Protein AF-X1HL26-F1 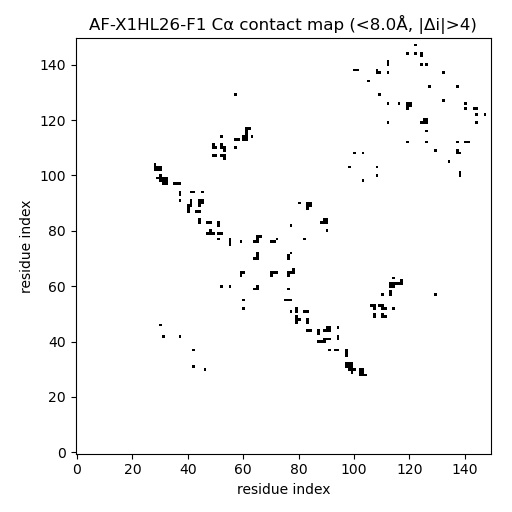(afdb_monomer)

Solvent-accessible surface area (backbone atoms only — not comparable to full-atom values): 9282 Å² total; per-residue (Å²): 133,87,88,89,87,82,89,82,91,79,85,82,75,78,77,74,76,82,76,78,72,84,71,79,73,73,74,74,68,74,43,52,37,92,85,47,88,64,52,74,50,32,48,51,18,46,53,37,28,30,62,50,36,49,76,40,57,60,65,4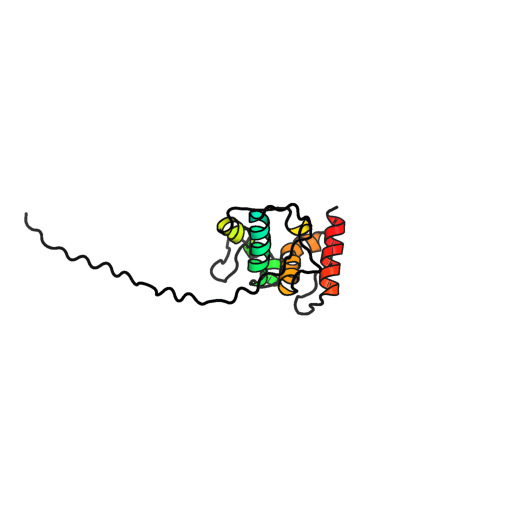5,38,42,70,45,47,42,71,43,96,81,48,58,57,91,72,71,44,64,42,31,64,60,57,21,28,72,73,50,75,32,74,67,89,58,47,84,81,30,47,24,71,88,68,34,53,68,61,44,51,50,20,47,52,27,59,44,38,50,65,38,40,77,72,72,46,84,80,74,60,79,93,67,71,48,70,68,61,53,51,51,52,50,53,63,45,54,74,72,76,115

pLDDT: mean 81.62, std 21.88, range [33.12, 97.94]

Secondary structure (DSSP, 8-state):
---------------------------PPP-B-TT----HHHHHHHHHHHHHHTTS-HHHHHTTGGG-TT--GGGT---HHHHHHHHHS---S-HHHHB-TTTS-HHHHHHHHHHHHHHHHHTT-----GGG--HHHHHHHHHHHHTT--

Organism: NCBI:txid412755

Radius of gyration: 21.87 Å; Cα contacts (8 Å, |Δi|>4): 139; chains: 1; bounding box: 35×82×41 Å

Mean predicted aligned error: 10.62 Å

Sequence (150 aa):
YPYITDNKNTTNHKNHKNTSTTNNTKKHKDIFVSGSSLSEDEKKYCSCVLSVASKQSPTDLRERKYLSKFGDYKKGKYNPYAVCSASTKSSSRQCGTNYDFEAMPDELLRAYVNLMSKSIREKGITVPSDKKYDRKRWLTIVYQYKSLEE

Foldseek 3Di:
DDDDDDDDDDPPPPPPPPPPPPPPPPPQDQFFDDVFPDDPLQSQLLVQLLVLLLPDDLVCLQVVLQPDPVRPVVVSSHNSNVVSCVVSVDHDPCSLVGGPLVRHDQSSLSSVCSNCVVVLVVVVHDDDPPVPDDSVVSVVSSVVSVVVVD

Nearest PDB structures (foldseek):
  2ije-assembly1_S  TM=2.230E-01  e=6.100E+00  Mus musculus
  7zgo-assembly1_B  TM=2.080E-01  e=6.100E+00  Homo sapiens

Structure (mmCIF, N/CA/C/O backbone):
data_AF-X1HL26-F1
#
_entry.id   AF-X1HL26-F1
#
loop_
_atom_site.group_PDB
_atom_site.id
_atom_site.type_symbol
_atom_site.label_atom_id
_atom_site.label_alt_id
_atom_site.label_comp_id
_atom_site.label_asym_id
_atom_site.label_entity_id
_atom_site.label_seq_id
_atom_site.pdbx_PDB_ins_code
_atom_site.Cartn_x
_atom_site.Cartn_y
_atom_site.Cartn_z
_atom_site.occupancy
_atom_site.B_iso_or_equiv
_atom_site.auth_seq_id
_atom_site.auth_comp_id
_atom_site.auth_asym_id
_atom_site.auth_atom_id
_atom_site.pdbx_PDB_model_num
ATOM 1 N N . TYR A 1 1 ? 11.611 65.187 24.479 1.00 36.91 1 TYR A N 1
ATOM 2 C CA . TYR A 1 1 ? 10.581 66.195 24.158 1.00 36.91 1 TYR A CA 1
ATOM 3 C C . TYR A 1 1 ? 10.867 66.766 22.782 1.00 36.91 1 TYR A C 1
ATOM 5 O O . TYR A 1 1 ? 12.032 67.072 22.553 1.00 36.91 1 TYR A O 1
ATOM 13 N N . PRO A 1 2 ? 9.852 67.009 21.936 1.00 56.38 2 PRO A N 1
ATOM 14 C CA . PRO A 1 2 ? 8.543 66.345 21.837 1.00 56.38 2 PRO A CA 1
ATOM 15 C C . PRO A 1 2 ? 8.617 65.300 20.678 1.00 56.38 2 PRO A C 1
ATOM 17 O O . PRO A 1 2 ? 9.716 64.805 20.452 1.00 56.38 2 PRO A O 1
ATOM 20 N N . TYR A 1 3 ? 7.595 64.840 19.940 1.00 38.62 3 TYR A N 1
ATOM 21 C CA . TYR A 1 3 ? 6.121 64.895 20.050 1.00 38.62 3 TYR A CA 1
ATOM 22 C C . TYR A 1 3 ? 5.534 63.524 19.599 1.00 38.62 3 TYR A C 1
ATOM 24 O O . TYR A 1 3 ? 6.274 62.549 19.488 1.00 38.62 3 TYR A O 1
ATOM 32 N N . ILE A 1 4 ? 4.221 63.430 19.353 1.00 44.62 4 ILE A N 1
ATOM 33 C CA . ILE A 1 4 ? 3.473 62.235 18.901 1.00 44.62 4 ILE A CA 1
ATOM 34 C C . ILE A 1 4 ? 2.455 62.672 17.829 1.00 44.62 4 ILE A C 1
ATOM 36 O O . ILE A 1 4 ? 2.018 63.819 17.897 1.00 44.62 4 ILE A O 1
ATOM 40 N N . THR A 1 5 ? 2.086 61.770 16.900 1.00 47.34 5 THR A N 1
ATOM 41 C CA . THR A 1 5 ? 0.795 61.576 16.155 1.00 47.34 5 THR A CA 1
ATOM 42 C C . THR A 1 5 ? 1.076 61.075 14.716 1.00 47.34 5 THR A C 1
ATOM 44 O O . THR A 1 5 ? 2.111 61.409 14.153 1.00 47.34 5 THR A O 1
ATOM 47 N N . ASP A 1 6 ? 0.269 60.231 14.056 1.00 3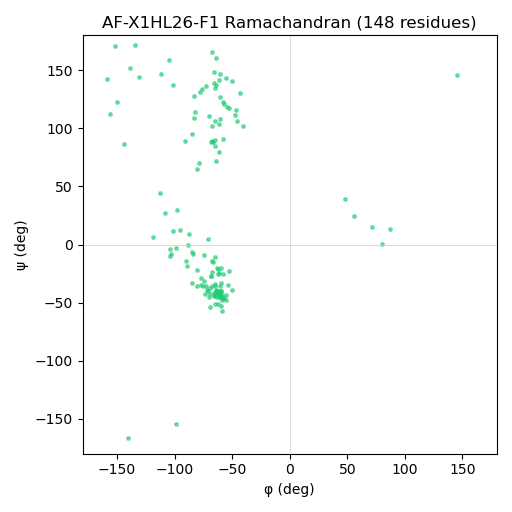9.56 6 ASP A N 1
ATOM 48 C CA . ASP A 1 6 ? -0.963 59.549 14.483 1.00 39.56 6 ASP A CA 1
ATOM 49 C C . ASP A 1 6 ? -1.206 58.207 13.751 1.00 39.56 6 ASP A C 1
ATOM 51 O O . ASP A 1 6 ? -0.540 57.868 12.772 1.00 39.56 6 ASP A O 1
ATOM 55 N N . ASN A 1 7 ? -2.204 57.453 14.220 1.00 40.75 7 ASN A N 1
ATOM 56 C CA . ASN A 1 7 ? -2.661 56.180 13.647 1.00 40.75 7 ASN A CA 1
ATOM 57 C C . ASN A 1 7 ? -3.181 56.274 12.197 1.00 40.75 7 ASN A C 1
ATOM 59 O O . ASN A 1 7 ? -3.969 57.163 11.870 1.00 40.75 7 ASN A O 1
ATOM 63 N N . LYS A 1 8 ? -2.969 55.203 11.412 1.00 43.88 8 LYS A N 1
ATOM 64 C CA . LYS A 1 8 ? -4.065 54.589 10.631 1.00 43.88 8 LYS A CA 1
ATOM 65 C C . LYS A 1 8 ? -3.813 53.119 10.293 1.00 43.88 8 LYS A C 1
ATOM 67 O O . LYS A 1 8 ? -2.938 52.759 9.516 1.00 43.88 8 LYS A O 1
ATOM 72 N N . ASN A 1 9 ? -4.638 52.285 10.911 1.00 37.81 9 ASN A N 1
ATOM 73 C CA . ASN A 1 9 ? -4.700 50.843 10.745 1.00 37.81 9 ASN A CA 1
ATOM 74 C C . ASN A 1 9 ? -5.444 50.505 9.436 1.00 37.81 9 ASN A C 1
ATOM 76 O O . ASN A 1 9 ? -6.548 51.009 9.228 1.00 37.81 9 ASN A O 1
ATOM 80 N N . THR A 1 10 ? -4.898 49.630 8.587 1.00 38.06 10 THR A N 1
ATOM 81 C CA . THR A 1 10 ? -5.647 49.030 7.464 1.00 38.06 10 THR A CA 1
ATOM 82 C C . THR A 1 10 ? -5.214 47.584 7.241 1.00 38.06 10 THR A C 1
ATOM 84 O O . THR A 1 10 ? -4.340 47.262 6.434 1.00 38.06 10 THR A O 1
ATOM 87 N N . THR A 1 11 ? -5.862 46.684 7.977 1.00 40.16 11 THR A N 1
ATOM 88 C CA . THR A 1 11 ? -5.766 45.232 7.824 1.00 40.16 11 THR A CA 1
ATOM 89 C C . THR A 1 11 ? -6.241 44.806 6.437 1.00 40.16 11 THR A C 1
ATOM 91 O O . THR A 1 11 ? -7.436 44.721 6.157 1.00 40.16 11 THR A O 1
ATOM 94 N N . ASN A 1 12 ? -5.293 44.482 5.559 1.00 38.09 12 ASN A N 1
ATOM 95 C CA . ASN A 1 12 ? -5.582 43.980 4.219 1.00 38.09 12 ASN A CA 1
ATOM 96 C C . ASN A 1 12 ? -5.961 42.483 4.270 1.00 38.09 12 ASN A C 1
ATOM 98 O O . ASN A 1 12 ? -5.211 41.606 3.838 1.00 38.09 12 ASN A O 1
ATOM 102 N N . HIS A 1 13 ? -7.141 42.186 4.830 1.00 37.88 13 HIS A N 1
ATOM 103 C CA . HIS A 1 13 ? -7.761 40.863 4.763 1.00 37.88 13 HIS A CA 1
ATOM 104 C C . HIS A 1 13 ? -8.116 40.539 3.306 1.00 37.88 13 HIS A C 1
ATOM 106 O O . HIS A 1 13 ? -9.226 40.794 2.834 1.00 37.88 13 HIS A O 1
ATOM 112 N N . LYS A 1 14 ? -7.175 39.921 2.585 1.00 41.53 14 LYS A N 1
ATOM 113 C CA . LYS A 1 14 ? -7.476 39.241 1.323 1.00 41.53 14 LYS A CA 1
ATOM 114 C C . LYS A 1 14 ? -8.347 38.024 1.620 1.00 41.53 14 LYS A C 1
ATOM 116 O O . LYS A 1 14 ? -7.845 36.921 1.817 1.00 41.53 14 LYS A O 1
ATOM 121 N N . ASN A 1 15 ? -9.661 38.248 1.628 1.00 38.00 15 ASN A N 1
ATOM 122 C CA . ASN A 1 15 ? -10.672 37.203 1.547 1.00 38.00 15 ASN A CA 1
ATOM 123 C C . ASN A 1 15 ? -10.452 36.406 0.256 1.00 38.00 15 ASN A C 1
ATOM 125 O O . ASN A 1 15 ? -10.983 36.743 -0.805 1.00 38.00 15 ASN A O 1
ATOM 129 N N . HIS A 1 16 ? -9.659 35.338 0.348 1.00 37.50 16 HIS A N 1
ATOM 130 C CA . HIS A 1 16 ? -9.660 34.295 -0.661 1.00 37.50 16 HIS A CA 1
ATOM 131 C C . HIS A 1 16 ? -11.070 33.715 -0.690 1.00 37.50 16 HIS A C 1
ATOM 133 O O . HIS A 1 16 ? -11.503 33.050 0.249 1.00 37.50 16 HIS A O 1
ATOM 139 N N . LYS A 1 17 ? -11.806 34.026 -1.763 1.00 33.12 17 LYS A N 1
ATOM 140 C CA . LYS A 1 17 ? -13.120 33.444 -2.020 1.00 33.12 17 LYS A CA 1
ATOM 141 C C . LYS A 1 17 ? -12.974 31.929 -1.949 1.00 33.12 17 LYS A C 1
ATOM 143 O O . LYS A 1 17 ? -12.259 31.351 -2.766 1.00 33.12 17 LYS A O 1
ATOM 148 N N . ASN A 1 18 ? -13.669 31.308 -0.998 1.00 38.31 18 ASN A N 1
ATOM 149 C CA . ASN A 1 18 ? -13.864 29.867 -0.972 1.00 38.31 18 ASN A CA 1
ATOM 150 C C . ASN A 1 18 ? -14.700 29.483 -2.195 1.00 38.31 18 ASN A C 1
ATOM 152 O O . ASN A 1 18 ? -15.923 29.374 -2.127 1.00 38.31 18 ASN A O 1
ATOM 156 N N . THR A 1 19 ? -14.039 29.283 -3.333 1.00 33.38 19 THR A N 1
ATOM 157 C CA . THR A 1 19 ? -14.588 28.479 -4.415 1.00 33.38 19 THR A CA 1
ATOM 158 C C . THR A 1 19 ? -14.651 27.053 -3.892 1.00 33.38 19 THR A C 1
ATOM 160 O O . THR A 1 19 ? -13.692 26.292 -4.023 1.00 33.38 19 THR A O 1
ATOM 163 N N . SER A 1 20 ? -15.774 26.719 -3.251 1.00 39.84 20 SER A N 1
ATOM 164 C CA . SER A 1 20 ? -16.182 25.347 -2.967 1.00 39.84 20 SER A CA 1
ATOM 165 C C . SER A 1 20 ? -16.366 24.628 -4.295 1.00 39.84 20 SER A C 1
ATOM 167 O O . SER A 1 20 ? -17.474 24.495 -4.809 1.00 39.84 20 SER A O 1
ATOM 169 N N . THR A 1 21 ? -15.250 24.198 -4.875 1.00 33.56 21 THR A N 1
ATOM 170 C CA . THR A 1 21 ? -15.232 23.315 -6.025 1.00 33.56 21 THR A CA 1
ATOM 171 C C . THR A 1 21 ? -15.829 22.003 -5.551 1.00 33.56 21 THR A C 1
ATOM 173 O O . THR A 1 21 ? -15.198 21.268 -4.788 1.00 33.56 21 THR A O 1
ATOM 176 N N . THR A 1 22 ? -17.063 21.737 -5.974 1.00 40.03 22 THR A N 1
ATOM 177 C CA . THR A 1 22 ? -17.791 20.478 -5.798 1.00 40.03 22 THR A CA 1
ATOM 178 C C . THR A 1 22 ? -17.072 19.369 -6.562 1.00 40.03 22 THR A C 1
ATOM 180 O O . THR A 1 22 ? -17.505 18.885 -7.605 1.00 40.03 22 THR A O 1
ATOM 183 N N . ASN A 1 23 ? -15.916 18.970 -6.036 1.00 39.25 23 ASN A N 1
ATOM 184 C CA . ASN A 1 23 ? -15.168 17.822 -6.500 1.00 39.25 23 ASN A CA 1
ATOM 185 C C . ASN A 1 23 ? -15.986 16.588 -6.154 1.00 39.25 23 ASN A C 1
ATOM 187 O O . ASN A 1 23 ? -16.004 16.164 -4.999 1.00 39.25 23 ASN A O 1
ATOM 191 N N . ASN A 1 24 ? -16.664 16.052 -7.172 1.00 38.03 24 ASN A N 1
ATOM 192 C CA . ASN A 1 24 ? -17.397 14.796 -7.132 1.00 38.03 24 ASN A CA 1
ATOM 193 C C . ASN A 1 24 ? -16.603 13.748 -6.350 1.00 38.03 24 ASN A C 1
ATOM 195 O O . ASN A 1 24 ? -15.665 13.135 -6.870 1.00 38.03 24 ASN A O 1
ATOM 199 N N . THR A 1 25 ? -17.003 13.527 -5.100 1.00 43.09 25 THR A N 1
ATOM 200 C CA . THR A 1 25 ? -16.539 12.405 -4.304 1.00 43.09 25 THR A CA 1
ATOM 201 C C . THR A 1 25 ? -17.127 11.159 -4.942 1.00 43.09 25 THR A C 1
ATOM 203 O O . THR A 1 25 ? -18.206 10.697 -4.577 1.00 43.09 25 THR A O 1
ATOM 206 N N . LYS A 1 26 ? -16.399 10.593 -5.920 1.00 45.31 26 LYS A N 1
ATOM 207 C CA . LYS A 1 26 ? -16.514 9.170 -6.245 1.00 45.31 26 LYS A CA 1
ATOM 208 C C . LYS A 1 26 ? -16.475 8.465 -4.896 1.00 45.31 26 LYS A C 1
ATOM 210 O O . LYS A 1 26 ? -15.417 8.466 -4.266 1.00 45.31 26 LYS A O 1
ATOM 215 N N . LYS A 1 27 ? -17.626 7.956 -4.428 1.00 46.16 27 LYS A N 1
ATOM 216 C CA . LYS A 1 27 ? -17.699 7.156 -3.203 1.00 46.16 27 LYS A CA 1
ATOM 217 C C . LYS A 1 27 ? -16.573 6.147 -3.324 1.00 46.16 27 LYS A C 1
ATOM 219 O O . LYS A 1 27 ? -16.569 5.368 -4.281 1.00 46.16 27 LYS A O 1
ATOM 224 N N . HIS A 1 28 ? -15.593 6.226 -2.427 1.00 52.66 28 HIS A N 1
ATOM 225 C CA . HIS A 1 28 ? -14.579 5.192 -2.358 1.00 52.66 28 HIS A CA 1
ATOM 226 C C . HIS A 1 28 ? -15.364 3.892 -2.192 1.00 52.66 28 HIS A C 1
ATOM 228 O O . HIS A 1 28 ? -16.152 3.777 -1.251 1.00 52.66 28 HIS A O 1
ATOM 234 N N . LYS A 1 29 ? -15.235 2.974 -3.163 1.00 62.19 29 LYS A N 1
ATOM 235 C CA . LYS A 1 29 ? -15.702 1.601 -2.967 1.00 62.19 29 LYS A CA 1
ATOM 236 C C . LYS A 1 29 ? -15.114 1.141 -1.642 1.00 62.19 29 LYS A C 1
ATOM 238 O O . LYS A 1 29 ? -13.970 1.505 -1.357 1.00 62.19 29 LYS A O 1
ATOM 243 N N . ASP A 1 30 ? -15.887 0.405 -0.854 1.00 84.31 30 ASP A N 1
ATOM 244 C CA . ASP A 1 30 ? -15.334 -0.146 0.372 1.00 84.31 30 ASP A CA 1
ATOM 245 C C . ASP A 1 30 ? -14.112 -0.993 -0.008 1.00 84.31 30 ASP A C 1
ATOM 247 O O . ASP A 1 30 ? -14.193 -1.856 -0.882 1.00 84.31 30 ASP A O 1
ATOM 251 N N . ILE A 1 31 ? -12.955 -0.621 0.539 1.00 95.00 31 ILE A N 1
ATOM 252 C CA . ILE A 1 31 ? -11.676 -1.297 0.302 1.00 95.00 31 ILE A CA 1
ATOM 253 C C . ILE A 1 31 ? -11.321 -2.198 1.481 1.00 95.00 31 ILE A C 1
ATOM 255 O O . ILE A 1 31 ? -10.172 -2.623 1.585 1.00 95.00 31 ILE A O 1
ATOM 259 N N . PHE A 1 32 ? -12.263 -2.434 2.395 1.00 96.69 32 PHE A N 1
ATOM 260 C CA . PHE A 1 32 ? -12.088 -3.267 3.572 1.00 96.69 32 PHE A CA 1
ATOM 261 C C . PHE A 1 32 ? -12.922 -4.543 3.466 1.00 96.69 32 PHE A C 1
ATOM 263 O O . PHE A 1 32 ? -14.016 -4.543 2.907 1.00 96.69 32 PHE A O 1
ATOM 270 N N . VAL A 1 33 ? -12.404 -5.633 4.030 1.00 96.19 33 VAL A N 1
ATOM 271 C CA . VAL A 1 33 ? -13.132 -6.905 4.089 1.00 96.19 33 VAL A CA 1
ATOM 272 C C . VAL A 1 33 ? -14.369 -6.787 4.983 1.00 96.19 33 VAL A C 1
ATOM 274 O O . VAL A 1 33 ? -14.371 -6.067 5.990 1.00 96.19 33 VAL A O 1
ATOM 277 N N . SER A 1 34 ? -15.421 -7.537 4.654 1.00 93.31 34 SER A N 1
ATOM 278 C CA . SER A 1 34 ? -16.597 -7.675 5.516 1.00 93.31 34 SER A CA 1
ATOM 279 C C . SER A 1 34 ? -16.181 -8.227 6.884 1.00 93.31 34 SER A C 1
ATOM 281 O O . SER A 1 34 ? -15.600 -9.308 6.953 1.00 93.31 34 SER A O 1
ATOM 283 N N . GLY A 1 35 ? -16.481 -7.501 7.964 1.00 92.44 35 GLY A N 1
ATOM 284 C CA . GLY A 1 35 ? -16.043 -7.871 9.317 1.00 92.44 35 GLY A CA 1
ATOM 285 C C . GLY A 1 35 ? -14.655 -7.351 9.718 1.00 92.44 35 GLY A C 1
ATOM 286 O O . GLY A 1 35 ? -14.128 -7.795 10.733 1.00 92.44 35 GLY A O 1
ATOM 287 N N . SER A 1 36 ? -14.077 -6.412 8.956 1.00 94.56 36 SER A N 1
ATOM 288 C CA . SER A 1 36 ? -12.849 -5.680 9.313 1.00 94.56 36 SER A CA 1
ATOM 289 C C . SER A 1 36 ? -12.827 -5.233 10.782 1.00 94.56 36 SER A C 1
ATOM 291 O O . SER A 1 36 ? -13.771 -4.600 11.260 1.00 94.56 36 SER A O 1
ATOM 293 N N . SER A 1 37 ? -11.721 -5.523 11.478 1.00 95.88 37 SER A N 1
ATOM 294 C CA . SER A 1 37 ? -11.507 -5.201 12.897 1.00 95.88 37 SER A CA 1
ATOM 295 C C . SER A 1 37 ? -11.223 -3.720 13.161 1.00 95.88 37 SER A C 1
ATOM 297 O O . SER A 1 37 ? -11.150 -3.306 14.316 1.00 95.88 37 SER A O 1
ATOM 299 N N . LEU A 1 38 ? -11.016 -2.928 12.104 1.00 96.06 38 LEU A N 1
ATOM 300 C CA . LEU A 1 38 ? -10.646 -1.520 12.205 1.00 96.06 38 LEU A CA 1
ATOM 301 C C . LEU A 1 38 ? -11.822 -0.658 12.670 1.00 96.06 38 LEU A C 1
ATOM 303 O O . LEU A 1 38 ? -12.923 -0.730 12.119 1.00 96.06 38 LEU A O 1
ATOM 307 N N . SER A 1 39 ? -11.546 0.259 13.593 1.00 96.31 39 SER A N 1
ATOM 308 C CA . SER A 1 39 ? -12.453 1.371 13.894 1.00 96.31 39 SER A CA 1
ATOM 309 C C . SER A 1 39 ? -12.626 2.309 12.688 1.00 96.31 39 SER A C 1
ATOM 311 O O . SER A 1 39 ? -11.785 2.367 11.789 1.00 96.31 39 SER A O 1
ATOM 313 N N . GLU A 1 40 ? -13.697 3.107 12.662 1.00 95.31 40 GLU A N 1
ATOM 314 C CA . GLU A 1 40 ? -13.965 4.029 11.544 1.00 95.31 40 GLU A CA 1
ATOM 315 C C . GLU A 1 40 ? -12.845 5.060 11.315 1.00 95.31 40 GLU A C 1
ATOM 317 O O . GLU A 1 40 ? -12.557 5.421 10.173 1.00 95.31 40 GLU A O 1
ATOM 322 N N . ASP A 1 41 ? -12.155 5.512 12.367 1.00 95.62 41 ASP A N 1
ATOM 323 C CA . ASP A 1 41 ? -11.024 6.438 12.221 1.00 95.62 41 ASP A CA 1
ATOM 324 C C . ASP A 1 41 ? -9.743 5.742 11.735 1.00 95.62 41 ASP A C 1
ATOM 326 O O . ASP A 1 41 ? -8.951 6.343 11.002 1.00 95.62 41 ASP A O 1
ATOM 330 N N . GLU A 1 42 ? -9.561 4.456 12.044 1.00 96.94 42 GLU A N 1
ATOM 331 C CA . GLU A 1 42 ? -8.519 3.638 11.419 1.00 96.94 42 GLU A CA 1
ATOM 332 C C . GLU A 1 42 ? -8.829 3.334 9.950 1.00 96.94 42 GLU A C 1
ATOM 334 O O . GLU A 1 42 ? -7.931 3.435 9.116 1.00 96.94 42 GLU A O 1
ATOM 339 N N . LYS A 1 43 ? -10.086 3.045 9.585 1.00 96.38 43 LYS A N 1
ATOM 340 C CA . LYS A 1 43 ? -10.495 2.905 8.175 1.00 96.38 43 LYS A CA 1
ATOM 341 C C . LYS A 1 43 ? -10.224 4.190 7.392 1.00 96.38 43 LYS A C 1
ATOM 343 O O . LYS A 1 43 ? -9.660 4.132 6.295 1.00 96.38 43 LYS A O 1
ATOM 348 N N . LYS A 1 44 ? -10.533 5.364 7.964 1.00 96.19 44 LYS A N 1
ATOM 349 C CA . LYS A 1 44 ? -10.159 6.673 7.389 1.00 96.19 44 LYS A CA 1
ATOM 350 C C . LYS A 1 44 ? -8.642 6.809 7.243 1.00 96.19 44 LYS A C 1
ATOM 352 O O . LYS A 1 44 ? -8.178 7.221 6.180 1.00 96.19 44 LYS A O 1
ATOM 357 N N . TYR A 1 45 ? -7.865 6.434 8.263 1.00 97.50 45 TYR A N 1
ATOM 358 C CA . TYR A 1 45 ? -6.398 6.458 8.218 1.00 97.50 45 TYR A CA 1
ATOM 359 C C . TYR A 1 45 ? -5.840 5.565 7.099 1.00 97.50 45 TYR A C 1
ATOM 361 O O . TYR A 1 45 ? -5.094 6.043 6.245 1.00 97.50 45 TYR A O 1
ATOM 369 N N . CYS A 1 46 ? -6.241 4.294 7.050 1.00 97.25 46 CYS A N 1
ATOM 370 C CA . CYS A 1 46 ? -5.794 3.324 6.051 1.00 97.25 46 CYS A CA 1
ATOM 371 C C . CYS A 1 46 ? -6.183 3.761 4.622 1.00 97.25 46 CYS A C 1
ATOM 373 O O . CYS A 1 46 ? -5.343 3.776 3.720 1.00 97.25 46 CYS A O 1
ATOM 375 N N . SER A 1 47 ? -7.419 4.241 4.433 1.00 96.69 47 SER A N 1
ATOM 376 C CA . SER A 1 47 ? -7.885 4.808 3.155 1.00 96.69 47 SER A CA 1
ATOM 377 C C . SER A 1 47 ? -7.066 6.029 2.730 1.00 96.69 47 SER A C 1
ATOM 379 O O . SER A 1 47 ? -6.670 6.151 1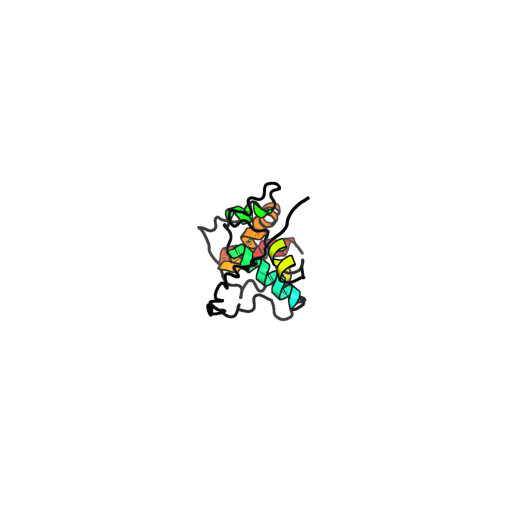.569 1.00 96.69 47 SER A O 1
ATOM 381 N N . CYS A 1 48 ? -6.771 6.926 3.676 1.00 96.50 48 CYS A N 1
ATOM 382 C CA . CYS A 1 48 ? -5.918 8.081 3.438 1.00 96.50 48 CYS A CA 1
ATOM 383 C C . CYS A 1 48 ? -4.509 7.649 3.005 1.00 96.50 48 CYS A C 1
ATOM 385 O O . CYS A 1 48 ? -3.998 8.183 2.022 1.00 96.50 48 CYS A O 1
ATOM 387 N N . VAL A 1 49 ? -3.895 6.665 3.676 1.00 96.94 49 VAL A N 1
ATOM 388 C CA . VAL A 1 49 ? -2.525 6.211 3.374 1.00 96.94 49 VAL A CA 1
ATOM 389 C C . VAL A 1 49 ? -2.410 5.756 1.918 1.00 96.94 49 VAL A C 1
ATOM 391 O O . VAL A 1 49 ? -1.493 6.196 1.221 1.00 96.94 49 VAL A O 1
ATOM 394 N N . LEU A 1 50 ? -3.360 4.956 1.419 1.00 96.81 50 LEU A N 1
ATOM 395 C CA . LEU A 1 50 ? -3.369 4.549 0.008 1.00 96.81 50 LEU A CA 1
ATOM 396 C C . LEU A 1 50 ? -3.695 5.712 -0.943 1.00 96.81 50 LEU A C 1
ATOM 398 O O . LEU A 1 50 ? -3.072 5.812 -1.996 1.00 96.81 50 LEU A O 1
ATOM 402 N N . SER A 1 51 ? -4.597 6.623 -0.566 1.00 95.69 51 SER A N 1
ATOM 403 C CA . SER A 1 51 ? -4.964 7.817 -1.356 1.00 95.69 51 SER A CA 1
ATOM 404 C C . SER A 1 51 ? -3.846 8.871 -1.454 1.00 95.69 51 SER A C 1
ATOM 406 O O . SER A 1 51 ? -3.783 9.635 -2.419 1.00 95.69 51 SER A O 1
ATOM 408 N N . VAL A 1 52 ? -2.949 8.943 -0.465 1.00 94.25 52 VAL A N 1
ATOM 409 C CA . VAL A 1 52 ? -1.741 9.789 -0.494 1.00 94.25 52 VAL A CA 1
ATOM 410 C C . VAL A 1 52 ? -0.587 9.074 -1.200 1.00 94.25 52 VAL A C 1
ATOM 412 O O . VAL A 1 52 ? 0.213 9.723 -1.875 1.00 94.25 52 VAL A O 1
ATOM 415 N N . ALA A 1 53 ? -0.501 7.746 -1.094 1.00 94.62 53 ALA A N 1
ATOM 416 C CA . ALA A 1 53 ? 0.481 6.961 -1.831 1.00 94.62 53 ALA A CA 1
ATOM 417 C C . ALA A 1 53 ? 0.183 6.928 -3.345 1.00 94.62 53 ALA A C 1
ATOM 419 O O . ALA A 1 53 ? 1.097 7.149 -4.131 1.00 94.62 53 ALA A O 1
ATOM 420 N N . SER A 1 54 ? -1.072 6.752 -3.778 1.00 94.88 54 SER A N 1
ATOM 421 C CA . SER A 1 54 ? -1.435 6.682 -5.210 1.00 94.88 54 SER A CA 1
ATOM 422 C C . SER A 1 54 ? -1.125 7.958 -6.003 1.00 94.88 54 SER A C 1
ATOM 424 O O . SER A 1 54 ? -0.971 7.906 -7.220 1.00 94.88 54 SER A O 1
ATOM 426 N N . LYS A 1 55 ? -0.985 9.099 -5.316 1.00 92.38 55 LYS A N 1
ATOM 427 C CA . LYS A 1 55 ? -0.615 10.403 -5.895 1.00 92.38 55 LYS A CA 1
ATOM 428 C C . LYS A 1 55 ? 0.898 10.608 -6.042 1.00 92.38 55 LYS A C 1
ATOM 430 O O . LYS A 1 55 ? 1.315 11.622 -6.594 1.00 92.38 55 LYS A O 1
ATOM 435 N N . GLN A 1 56 ? 1.723 9.695 -5.528 1.00 90.62 56 GLN A N 1
ATOM 436 C CA . GLN A 1 56 ? 3.184 9.799 -5.550 1.00 90.62 56 GLN A CA 1
ATOM 437 C C . GLN A 1 56 ? 3.813 8.877 -6.593 1.00 90.62 56 GLN A C 1
ATOM 439 O O . GLN A 1 56 ? 3.223 7.882 -7.015 1.00 90.62 56 GLN A O 1
ATOM 444 N N . SER A 1 57 ? 5.043 9.195 -7.011 1.00 90.75 57 SER A N 1
ATOM 445 C CA . SER A 1 57 ? 5.736 8.364 -7.995 1.00 90.75 57 SER A CA 1
ATOM 446 C C . SER A 1 57 ? 6.014 6.961 -7.419 1.00 90.75 57 SER A C 1
ATOM 448 O O . SER A 1 57 ? 6.472 6.846 -6.274 1.00 90.75 57 SER A O 1
ATOM 450 N N . PRO A 1 58 ? 5.811 5.878 -8.196 1.00 91.88 58 PRO A N 1
ATOM 451 C CA . PRO A 1 58 ? 6.132 4.522 -7.754 1.00 91.88 58 PRO A CA 1
ATOM 452 C C . PRO A 1 58 ? 7.579 4.383 -7.275 1.00 91.88 58 PRO A C 1
ATOM 454 O O . PRO A 1 58 ? 7.841 3.653 -6.326 1.00 91.88 58 PRO A O 1
ATOM 457 N N . THR A 1 59 ? 8.519 5.103 -7.892 1.00 89.81 59 THR A N 1
ATOM 458 C CA . THR A 1 59 ? 9.933 5.141 -7.492 1.00 89.81 59 THR A CA 1
ATOM 459 C C . THR A 1 59 ? 10.144 5.775 -6.118 1.00 89.81 59 THR A C 1
ATOM 461 O O . THR A 1 59 ? 10.862 5.204 -5.302 1.00 89.81 59 THR A O 1
ATOM 464 N N . ASP A 1 60 ? 9.483 6.897 -5.809 1.00 88.69 60 ASP A N 1
ATOM 465 C CA . ASP A 1 60 ? 9.626 7.555 -4.503 1.00 88.69 60 ASP A CA 1
ATOM 466 C C . ASP A 1 60 ? 9.032 6.723 -3.359 1.00 88.69 60 ASP A C 1
ATOM 468 O O . ASP A 1 60 ? 9.612 6.683 -2.269 1.00 88.69 60 ASP A O 1
ATOM 472 N N . LEU A 1 61 ? 7.924 6.013 -3.616 1.00 91.12 61 LEU A N 1
ATOM 473 C CA . LEU A 1 61 ? 7.362 5.034 -2.681 1.00 91.12 61 LEU A CA 1
ATOM 474 C C . LEU A 1 61 ? 8.311 3.847 -2.474 1.00 91.12 61 LEU A C 1
ATOM 476 O O . LEU A 1 61 ? 8.645 3.514 -1.337 1.00 91.12 61 LEU A O 1
ATOM 480 N N . ARG A 1 62 ? 8.774 3.235 -3.574 1.00 91.00 62 ARG A N 1
ATOM 481 C CA . ARG A 1 62 ? 9.619 2.028 -3.573 1.00 91.00 62 ARG A CA 1
ATOM 482 C C . ARG A 1 62 ? 10.936 2.215 -2.836 1.00 91.00 62 ARG A C 1
ATOM 484 O O . ARG A 1 62 ? 11.386 1.313 -2.137 1.00 91.00 62 ARG A O 1
ATOM 491 N N . GLU A 1 63 ? 11.551 3.375 -3.014 1.00 86.62 63 GLU A N 1
ATOM 492 C CA . GLU A 1 63 ? 12.821 3.744 -2.385 1.00 86.62 63 GLU A CA 1
ATOM 493 C C . GLU A 1 63 ? 12.616 4.403 -1.011 1.00 86.62 63 GLU A C 1
ATOM 495 O O . GLU A 1 63 ? 13.584 4.779 -0.355 1.00 86.62 63 GLU A O 1
ATOM 500 N N . ARG A 1 64 ? 11.356 4.559 -0.571 1.00 86.12 64 ARG A N 1
ATOM 501 C CA . ARG A 1 64 ? 10.950 5.277 0.646 1.00 86.12 64 ARG A CA 1
ATOM 502 C C . ARG A 1 64 ? 11.613 6.656 0.769 1.00 86.12 64 ARG A C 1
ATOM 504 O O . ARG A 1 64 ? 11.972 7.086 1.864 1.00 86.12 64 ARG A O 1
ATOM 511 N N . LYS A 1 65 ? 11.747 7.388 -0.346 1.00 82.25 65 LYS A N 1
ATOM 512 C CA . LYS A 1 65 ? 12.392 8.719 -0.396 1.00 82.25 65 LYS A CA 1
ATOM 513 C C . LYS A 1 65 ? 11.722 9.742 0.531 1.00 82.25 65 LYS A C 1
ATOM 515 O O . LYS A 1 65 ? 12.394 10.642 1.033 1.00 82.25 65 LYS A O 1
ATOM 520 N N . TYR A 1 66 ? 10.439 9.542 0.831 1.00 80.50 66 TYR A N 1
ATOM 521 C CA . TYR A 1 66 ? 9.663 10.287 1.827 1.00 80.50 66 TYR A CA 1
ATOM 522 C C . TYR A 1 66 ? 10.135 10.115 3.291 1.00 80.50 66 TYR A C 1
ATOM 524 O O . TYR A 1 66 ? 9.660 10.839 4.160 1.00 80.50 66 TYR A O 1
ATOM 532 N N . LEU A 1 67 ? 11.044 9.172 3.583 1.00 79.88 67 LEU A N 1
ATOM 533 C CA . LEU A 1 67 ? 11.697 8.997 4.893 1.00 79.88 67 LEU A CA 1
ATOM 534 C C . LEU A 1 67 ? 13.098 9.628 4.967 1.00 79.88 67 LEU A C 1
ATOM 536 O O . LEU A 1 67 ? 13.749 9.548 6.009 1.00 79.88 67 LEU A O 1
ATOM 540 N N . SER A 1 68 ? 13.614 10.202 3.876 1.00 72.38 68 SER A N 1
ATOM 541 C CA . SER A 1 68 ? 14.977 10.743 3.872 1.00 72.38 68 SER A CA 1
ATOM 542 C C . SER A 1 68 ? 15.114 11.946 4.818 1.00 72.38 68 SER A C 1
ATOM 544 O O . SER A 1 68 ? 14.249 12.816 4.872 1.00 72.38 68 SER A O 1
ATOM 546 N N . LYS A 1 69 ? 16.232 12.019 5.558 1.00 60.56 69 LYS A N 1
ATOM 547 C CA . LYS A 1 69 ? 16.516 13.106 6.523 1.00 60.56 69 LYS A CA 1
ATOM 548 C C . LYS A 1 69 ? 16.591 14.493 5.860 1.00 60.56 69 LYS A C 1
ATOM 550 O O . LYS A 1 69 ? 16.328 15.499 6.505 1.00 60.56 69 LYS A O 1
ATOM 555 N N . PHE A 1 70 ? 16.898 14.523 4.563 1.00 53.53 70 PHE A N 1
ATOM 556 C CA . PHE A 1 70 ? 16.879 15.705 3.696 1.00 53.53 70 PHE A CA 1
ATOM 557 C C . PHE A 1 70 ? 15.579 15.798 2.876 1.00 53.53 70 PHE A C 1
ATOM 559 O O . PHE A 1 70 ? 15.599 16.270 1.741 1.00 53.53 70 PHE A O 1
ATOM 566 N N . GLY A 1 71 ? 14.474 15.276 3.421 1.00 51.66 71 GLY A N 1
ATOM 567 C CA . GLY A 1 71 ? 13.198 15.094 2.737 1.00 51.66 71 GLY A CA 1
ATOM 568 C C . GLY A 1 71 ? 12.760 16.340 1.982 1.00 51.66 71 GLY A C 1
ATOM 569 O O . GLY A 1 71 ? 12.408 17.359 2.574 1.00 51.66 71 GLY A O 1
ATOM 570 N N . ASP A 1 72 ? 12.774 16.248 0.654 1.00 55.16 72 ASP A N 1
ATOM 571 C CA . ASP A 1 72 ? 12.430 17.351 -0.237 1.00 55.16 72 ASP A CA 1
ATOM 572 C C . ASP A 1 72 ? 10.899 17.469 -0.346 1.00 55.16 72 ASP A C 1
ATOM 574 O O . ASP A 1 72 ? 10.294 17.240 -1.397 1.00 55.16 72 ASP A O 1
ATOM 578 N N . TYR A 1 73 ? 10.260 17.802 0.785 1.00 57.53 73 TYR A N 1
ATOM 579 C CA . TYR A 1 73 ? 8.813 18.012 0.925 1.00 57.53 73 TYR A CA 1
ATOM 580 C C . TYR A 1 73 ? 8.274 19.020 -0.107 1.00 57.53 73 TYR A C 1
ATOM 582 O O . TYR A 1 73 ? 7.101 18.975 -0.476 1.00 57.53 73 TYR A O 1
ATOM 590 N N . LYS A 1 74 ? 9.148 19.895 -0.628 1.00 56.91 74 LYS A N 1
ATOM 591 C CA . LYS A 1 74 ? 8.863 20.872 -1.688 1.00 56.91 74 LYS A CA 1
ATOM 592 C C . LYS A 1 74 ? 8.573 20.241 -3.059 1.00 56.91 74 LYS A C 1
ATOM 594 O O . LYS A 1 74 ? 8.058 20.933 -3.928 1.00 56.91 74 LYS A O 1
ATOM 599 N N . LYS A 1 75 ? 8.868 18.950 -3.269 1.00 64.44 75 LYS A N 1
ATOM 600 C CA . LYS A 1 75 ? 8.635 18.220 -4.535 1.00 64.44 75 LYS A CA 1
ATOM 601 C C . LYS A 1 75 ? 7.485 17.204 -4.466 1.00 64.44 75 LYS A C 1
ATOM 603 O O . LYS A 1 75 ? 7.507 16.205 -5.179 1.00 64.44 75 LYS A O 1
ATOM 608 N N . GLY A 1 76 ? 6.503 17.421 -3.587 1.00 62.97 76 GLY A N 1
ATOM 609 C CA . GLY A 1 76 ? 5.324 16.550 -3.463 1.00 62.97 76 GLY A CA 1
ATOM 610 C C . GLY A 1 76 ? 5.605 15.172 -2.847 1.00 62.97 76 GLY A C 1
ATOM 611 O O . GLY A 1 76 ? 4.786 14.262 -2.964 1.00 62.97 76 GLY A O 1
ATOM 612 N N . LYS A 1 77 ? 6.768 15.005 -2.205 1.00 79.12 77 LYS A N 1
ATOM 613 C CA . LYS A 1 77 ? 7.202 13.755 -1.566 1.00 79.12 77 LYS A CA 1
ATOM 614 C C . LYS A 1 77 ? 6.758 13.758 -0.112 1.00 79.12 77 LYS A C 1
ATOM 616 O O . LYS A 1 77 ? 7.469 14.237 0.768 1.00 79.12 77 LYS A O 1
ATOM 621 N N . TYR A 1 78 ? 5.554 13.258 0.122 1.00 83.81 78 TYR A N 1
ATOM 622 C CA . TYR A 1 78 ? 4.929 13.239 1.437 1.00 83.81 78 TYR A CA 1
ATOM 623 C C . TYR A 1 78 ? 5.040 11.855 2.062 1.00 83.81 78 TYR A C 1
ATOM 625 O O . TYR A 1 78 ? 4.771 10.853 1.404 1.00 83.81 78 TYR A O 1
ATOM 633 N N . ASN A 1 79 ? 5.356 11.776 3.353 1.00 90.69 79 ASN A N 1
ATOM 634 C CA . ASN A 1 79 ? 5.205 10.526 4.090 1.00 90.69 79 ASN A CA 1
ATOM 635 C C . ASN A 1 79 ? 3.698 10.234 4.256 1.00 90.69 79 ASN A C 1
ATOM 637 O O . ASN A 1 79 ? 3.049 10.973 5.006 1.00 90.69 79 ASN A O 1
ATOM 641 N N . PRO A 1 80 ? 3.124 9.199 3.599 1.00 94.12 80 PRO A N 1
ATOM 642 C CA . PRO A 1 80 ? 1.679 8.971 3.627 1.00 94.12 80 PRO A CA 1
ATOM 643 C C . PRO A 1 80 ? 1.167 8.751 5.050 1.00 94.12 80 PRO A C 1
ATOM 645 O O . PRO A 1 80 ? 0.147 9.309 5.437 1.00 94.12 80 PRO A O 1
ATOM 648 N N . TYR A 1 81 ? 1.928 8.011 5.857 1.00 94.81 81 TYR A N 1
ATOM 649 C CA . TYR A 1 81 ? 1.594 7.716 7.247 1.00 94.81 81 TYR A CA 1
ATOM 650 C C . TYR A 1 81 ? 1.571 8.978 8.121 1.00 94.81 81 TYR A C 1
ATOM 652 O O . TYR A 1 81 ? 0.660 9.145 8.926 1.00 94.81 81 TYR A O 1
ATOM 660 N N . ALA A 1 82 ? 2.524 9.898 7.932 1.00 92.62 82 ALA A N 1
ATOM 661 C CA . ALA A 1 82 ? 2.578 11.142 8.705 1.00 92.62 82 ALA A CA 1
ATOM 662 C C . ALA A 1 82 ? 1.443 12.108 8.327 1.00 92.62 82 ALA A C 1
ATOM 664 O O . ALA A 1 82 ? 0.773 12.638 9.212 1.00 92.62 82 ALA A O 1
ATOM 665 N N . VAL A 1 83 ? 1.188 12.293 7.023 1.00 93.12 83 VAL A N 1
ATOM 666 C CA . VAL A 1 83 ? 0.068 13.120 6.534 1.00 93.12 83 VAL A CA 1
ATOM 667 C C . VAL A 1 83 ? -1.258 12.584 7.060 1.00 93.12 83 VAL A C 1
ATOM 669 O O . VAL A 1 83 ? -2.067 13.340 7.596 1.00 93.12 83 VAL A O 1
ATOM 672 N N . CYS A 1 84 ? -1.472 11.275 6.948 1.00 95.56 84 CYS A N 1
ATOM 673 C CA . CYS A 1 84 ? -2.730 10.668 7.348 1.00 95.56 84 CYS A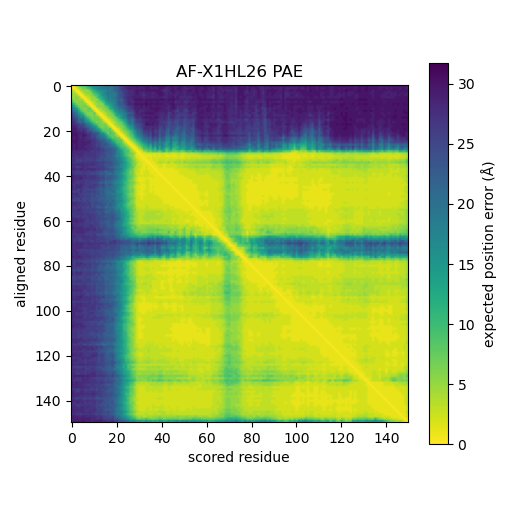 CA 1
ATOM 674 C C . CYS A 1 84 ? -2.906 10.614 8.861 1.00 95.56 84 CYS A C 1
ATOM 676 O O . CYS A 1 84 ? -4.008 10.881 9.318 1.00 95.56 84 CYS A O 1
ATOM 678 N N . SER A 1 85 ? -1.848 10.389 9.647 1.00 96.19 85 SER A N 1
ATOM 679 C CA . SER A 1 85 ? -1.966 10.439 11.108 1.00 96.19 85 SER A CA 1
ATOM 680 C C . SER A 1 85 ? -2.320 11.843 11.602 1.00 96.19 85 SER A C 1
ATOM 682 O O . SER A 1 85 ? -3.240 11.996 12.404 1.00 96.19 85 SER A O 1
ATOM 684 N N . ALA A 1 86 ? -1.690 12.885 11.047 1.00 94.56 86 ALA A N 1
ATOM 685 C CA . ALA A 1 86 ? -2.049 14.269 11.355 1.00 94.56 86 ALA A CA 1
ATOM 686 C C . ALA A 1 86 ? -3.487 14.616 10.918 1.00 94.56 86 ALA A C 1
ATOM 688 O O . ALA A 1 86 ? -4.205 15.301 11.645 1.00 94.56 86 ALA A O 1
ATOM 689 N N . SER A 1 87 ? -3.922 14.130 9.749 1.00 93.38 87 SER A N 1
ATOM 690 C CA . SER A 1 87 ? -5.246 14.437 9.194 1.00 93.38 87 SER A CA 1
ATOM 691 C C . SER A 1 87 ? -6.398 13.674 9.852 1.00 93.38 87 SER A C 1
ATOM 693 O O . SER A 1 87 ? -7.495 14.223 9.927 1.00 93.38 87 SER A O 1
ATOM 695 N N . THR A 1 88 ? -6.198 12.422 10.275 1.00 94.88 88 THR A N 1
ATOM 696 C CA . THR A 1 88 ? -7.263 11.583 10.857 1.00 94.88 88 THR A CA 1
ATOM 697 C C . THR A 1 88 ? -7.179 11.464 12.374 1.00 94.88 88 THR A C 1
ATOM 699 O O . THR A 1 88 ? -8.097 10.921 12.977 1.00 94.88 88 THR A O 1
ATOM 702 N N . LYS A 1 89 ? -6.096 11.959 12.994 1.00 96.56 89 LYS A N 1
ATOM 703 C CA . LYS A 1 89 ? -5.793 11.818 14.432 1.00 96.56 89 LYS A CA 1
ATOM 704 C C . LYS A 1 89 ? -5.764 10.357 14.908 1.00 96.56 89 LYS A C 1
ATOM 706 O O . LYS A 1 89 ? -5.963 10.078 16.084 1.00 96.56 89 LYS A O 1
ATOM 711 N N . SER A 1 90 ? -5.505 9.434 13.983 1.00 97.00 90 SER A N 1
ATOM 712 C CA . SER A 1 90 ? -5.476 7.989 14.204 1.00 97.00 90 SER A CA 1
ATOM 713 C C . SER A 1 90 ? -4.241 7.372 13.538 1.00 97.00 90 SER A C 1
ATOM 715 O O . SER A 1 90 ? -3.489 8.038 12.820 1.00 97.00 90 SER A O 1
ATOM 717 N N . SER A 1 91 ? -4.002 6.093 13.798 1.00 96.44 91 SER A N 1
ATOM 718 C CA . SER A 1 91 ? 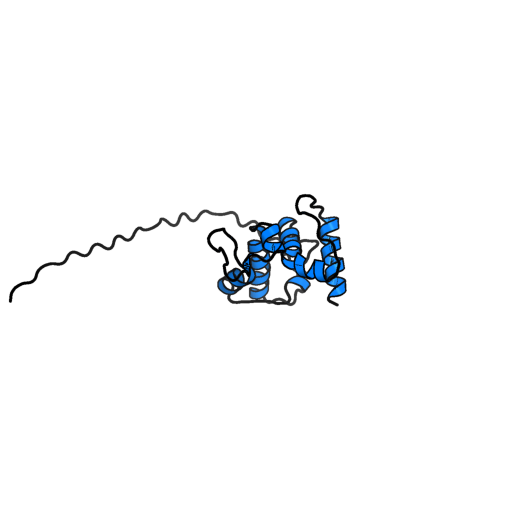-3.013 5.272 13.106 1.00 96.44 91 SER A CA 1
ATOM 719 C C . SER A 1 91 ? -3.373 3.805 13.286 1.00 96.44 91 SER A C 1
ATOM 721 O O . SER A 1 91 ? -3.740 3.419 14.392 1.00 96.44 91 SER A O 1
ATOM 723 N N . SER A 1 92 ? -3.181 2.978 12.259 1.00 96.50 92 SER A N 1
ATOM 724 C CA . SER A 1 92 ? -3.295 1.525 12.399 1.00 96.50 92 SER A CA 1
ATOM 725 C C . SER A 1 92 ? -2.098 0.800 11.800 1.00 96.50 92 SER A C 1
ATOM 727 O O . SER A 1 92 ? -1.559 1.197 10.763 1.00 96.50 92 SER A O 1
ATOM 729 N N . ARG A 1 93 ? -1.705 -0.299 12.451 1.00 94.19 93 ARG A N 1
ATOM 730 C CA . ARG A 1 93 ? -0.768 -1.296 11.908 1.00 94.19 93 ARG A CA 1
ATOM 731 C C . ARG A 1 93 ? -1.497 -2.412 11.149 1.00 94.19 93 ARG A C 1
ATOM 733 O O . ARG A 1 93 ? -0.863 -3.132 10.390 1.00 94.19 93 ARG A O 1
ATOM 740 N N . GLN A 1 94 ? -2.818 -2.521 11.311 1.00 95.00 94 GLN A N 1
ATOM 741 C CA . GLN A 1 94 ? -3.652 -3.601 10.774 1.00 95.00 94 GLN A CA 1
ATOM 742 C C . GLN A 1 94 ? -4.309 -3.258 9.425 1.00 95.00 94 GLN A C 1
ATOM 744 O O . GLN A 1 94 ? -5.188 -3.981 8.962 1.00 95.00 94 GLN A O 1
ATOM 749 N N . CYS A 1 95 ? -3.894 -2.175 8.756 1.00 96.19 95 CYS A N 1
ATOM 750 C CA . CYS A 1 95 ? -4.433 -1.821 7.440 1.00 96.19 95 CYS A CA 1
ATOM 751 C C . CYS A 1 95 ? -4.295 -2.978 6.432 1.00 96.19 95 CYS A C 1
ATOM 753 O O . CYS A 1 95 ?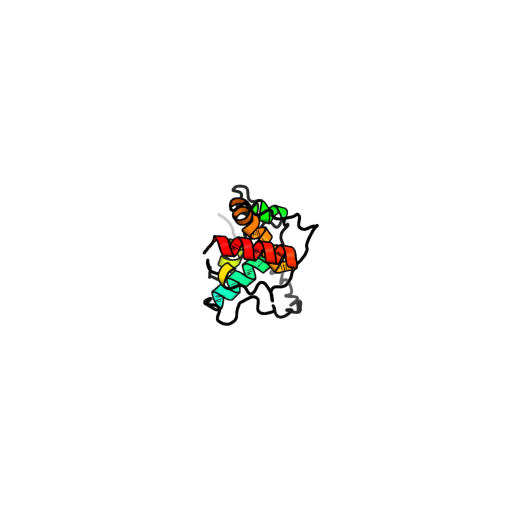 -5.256 -3.334 5.763 1.00 96.19 95 CYS A O 1
ATOM 755 N N . GLY A 1 96 ? -3.106 -3.592 6.353 1.00 95.00 96 GLY A N 1
ATOM 756 C CA . GLY A 1 96 ? -2.790 -4.627 5.361 1.00 95.00 96 GLY A CA 1
ATOM 757 C C . GLY A 1 96 ? -3.549 -5.948 5.523 1.00 95.00 96 GLY A C 1
ATOM 758 O O . GLY A 1 96 ? -3.697 -6.662 4.540 1.00 95.00 96 GLY A O 1
ATOM 759 N N . THR A 1 97 ? -4.034 -6.267 6.726 1.00 95.06 97 THR A N 1
ATOM 760 C CA . THR A 1 97 ? -4.843 -7.469 7.002 1.00 95.06 97 THR A CA 1
ATOM 761 C C . THR A 1 97 ? -6.338 -7.235 6.809 1.00 95.06 97 THR A C 1
ATOM 763 O O . THR A 1 97 ? -7.086 -8.192 6.672 1.00 95.06 97 THR A O 1
ATOM 766 N N . ASN A 1 98 ? -6.779 -5.975 6.809 1.00 97.00 98 ASN A N 1
ATOM 767 C CA . ASN A 1 98 ? -8.191 -5.607 6.725 1.00 97.00 98 ASN A CA 1
ATOM 768 C C . ASN A 1 98 ? -8.609 -5.088 5.341 1.00 97.00 98 ASN A C 1
ATOM 770 O O . ASN A 1 98 ? -9.787 -4.796 5.149 1.00 97.00 98 ASN A O 1
ATOM 774 N N . TYR A 1 99 ? -7.681 -4.948 4.390 1.00 97.06 99 TYR A N 1
ATOM 775 C CA . TYR A 1 99 ? -8.002 -4.549 3.020 1.00 97.06 99 TYR A CA 1
ATOM 776 C C . TYR A 1 99 ? -8.617 -5.698 2.208 1.00 97.06 99 TYR A C 1
ATOM 778 O O . TYR A 1 99 ? -8.061 -6.792 2.151 1.00 97.06 99 TYR A O 1
ATOM 786 N N . ASP A 1 100 ? -9.702 -5.410 1.490 1.00 97.31 100 ASP A N 1
ATOM 787 C CA . ASP A 1 100 ? -10.199 -6.251 0.401 1.00 97.31 100 ASP A CA 1
ATOM 788 C C . ASP A 1 100 ? -9.447 -5.891 -0.888 1.00 97.31 100 ASP A C 1
ATOM 790 O O . ASP A 1 100 ? -9.786 -4.937 -1.593 1.00 97.31 100 ASP A O 1
ATOM 794 N N . PHE A 1 101 ? -8.390 -6.644 -1.189 1.00 96.69 101 PHE A N 1
ATOM 795 C CA . PHE A 1 101 ? -7.578 -6.431 -2.388 1.00 96.69 101 PHE A CA 1
ATOM 796 C C . PHE A 1 101 ? -8.322 -6.764 -3.694 1.00 96.69 101 PHE A C 1
ATOM 798 O O . PHE A 1 101 ? -8.029 -6.144 -4.721 1.00 96.69 101 PHE A O 1
ATOM 805 N N . GLU A 1 102 ? -9.308 -7.668 -3.667 1.00 95.81 102 GLU A N 1
ATOM 806 C CA . GLU A 1 102 ? -10.095 -8.060 -4.845 1.00 95.81 102 GLU A CA 1
ATOM 807 C C . GLU A 1 102 ? -11.114 -6.982 -5.236 1.00 95.81 102 GLU A C 1
ATOM 809 O O . GLU A 1 102 ? -11.286 -6.705 -6.426 1.00 95.81 102 GLU A O 1
ATOM 814 N N . ALA A 1 103 ? -11.711 -6.290 -4.261 1.00 94.44 103 ALA A N 1
ATOM 815 C CA . ALA A 1 103 ? -12.538 -5.104 -4.499 1.00 94.44 103 ALA A CA 1
ATOM 816 C C . ALA A 1 103 ? -11.715 -3.815 -4.721 1.00 94.44 103 ALA A C 1
ATOM 818 O O . ALA A 1 103 ? -12.212 -2.858 -5.332 1.00 94.44 103 ALA A O 1
ATOM 819 N N . MET A 1 104 ? -10.461 -3.772 -4.250 1.00 95.12 104 MET A N 1
ATOM 820 C CA . MET A 1 104 ? -9.612 -2.577 -4.287 1.00 95.12 104 MET A CA 1
ATOM 821 C C . MET A 1 104 ? -9.352 -2.076 -5.723 1.00 95.12 104 MET A C 1
ATOM 823 O O . MET A 1 104 ? -8.833 -2.830 -6.553 1.00 95.12 104 MET A O 1
ATOM 827 N N . PRO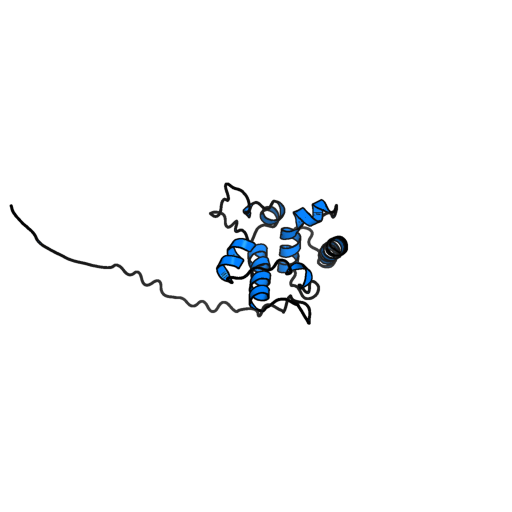 A 1 105 ? -9.613 -0.786 -6.025 1.00 96.31 105 PRO A N 1
ATOM 828 C CA . PRO A 1 105 ? -9.264 -0.170 -7.306 1.00 96.31 105 PRO A CA 1
ATOM 829 C C . PRO A 1 105 ? -7.775 -0.300 -7.657 1.00 96.31 105 PRO A C 1
ATOM 831 O O . PRO A 1 105 ? -6.914 -0.141 -6.790 1.00 96.31 105 PRO A O 1
ATOM 834 N N . ASP A 1 106 ? -7.471 -0.503 -8.941 1.00 96.06 106 ASP A N 1
ATOM 835 C CA . ASP A 1 106 ? -6.115 -0.736 -9.468 1.00 96.06 106 ASP A CA 1
ATOM 836 C C . ASP A 1 106 ? -5.077 0.297 -8.997 1.00 96.06 106 ASP A C 1
ATOM 838 O O . ASP A 1 106 ? -3.947 -0.058 -8.665 1.00 96.06 106 ASP A O 1
ATOM 842 N N . GLU A 1 107 ? -5.459 1.575 -8.921 1.00 95.88 107 GLU A N 1
ATOM 843 C CA . GLU A 1 107 ? -4.612 2.672 -8.428 1.00 95.88 107 GLU A CA 1
ATOM 844 C C . GLU A 1 107 ? -4.181 2.476 -6.964 1.00 95.88 107 GLU A C 1
ATOM 846 O O . GLU A 1 107 ? -3.031 2.739 -6.611 1.00 95.88 107 GLU A O 1
ATOM 851 N N . LEU A 1 108 ? -5.091 1.993 -6.112 1.00 96.94 108 LEU A N 1
ATOM 852 C CA . LEU A 1 108 ? -4.841 1.768 -4.687 1.00 96.94 108 LEU A CA 1
ATOM 853 C C . LEU A 1 108 ? -4.093 0.448 -4.457 1.00 96.94 108 LEU A C 1
ATOM 855 O O . LEU A 1 108 ? -3.179 0.409 -3.635 1.00 96.94 108 LEU A O 1
ATOM 859 N N . LEU A 1 109 ? -4.386 -0.591 -5.250 1.00 97.56 109 LEU A N 1
ATOM 860 C CA . LEU A 1 109 ? -3.624 -1.846 -5.254 1.00 97.56 109 LEU A CA 1
ATOM 861 C C . LEU A 1 109 ? -2.164 -1.596 -5.671 1.00 97.56 109 LEU A C 1
ATOM 863 O O . LEU A 1 109 ? -1.227 -2.093 -5.038 1.00 97.56 109 LEU A O 1
ATOM 867 N N . ARG A 1 110 ? -1.955 -0.751 -6.692 1.00 96.62 110 ARG A N 1
ATOM 868 C CA . ARG A 1 110 ? -0.621 -0.280 -7.093 1.00 96.62 110 ARG A CA 1
ATOM 869 C C . ARG A 1 110 ? 0.044 0.527 -5.988 1.00 96.62 110 ARG A C 1
ATOM 871 O O . ARG A 1 110 ? 1.214 0.294 -5.688 1.00 96.62 110 ARG A O 1
ATOM 878 N N . ALA A 1 111 ? -0.679 1.447 -5.354 1.00 96.19 111 ALA A N 1
ATOM 879 C CA . ALA A 1 111 ? -0.156 2.220 -4.233 1.00 96.19 111 ALA A CA 1
ATOM 880 C C . ALA A 1 111 ? 0.316 1.316 -3.079 1.00 96.19 111 ALA A C 1
ATOM 882 O O . ALA A 1 111 ? 1.442 1.486 -2.609 1.00 96.19 111 ALA A O 1
ATOM 883 N N . TYR A 1 112 ? -0.484 0.317 -2.688 1.00 97.31 112 TYR A N 1
ATOM 884 C CA . TYR A 1 112 ? -0.162 -0.636 -1.622 1.00 97.31 112 TYR A CA 1
ATOM 885 C C . TYR A 1 112 ? 1.129 -1.413 -1.909 1.00 97.31 112 TYR A C 1
ATOM 887 O O . TYR A 1 112 ? 2.084 -1.335 -1.135 1.00 97.31 112 TYR A O 1
ATOM 895 N N . VAL A 1 113 ? 1.212 -2.110 -3.047 1.00 97.12 113 VAL A N 1
ATOM 896 C CA . VAL A 1 113 ? 2.403 -2.908 -3.391 1.00 97.12 113 VAL A CA 1
ATOM 897 C C . VAL A 1 113 ? 3.636 -2.023 -3.598 1.00 97.12 113 VAL A C 1
ATOM 899 O O . VAL A 1 113 ? 4.733 -2.424 -3.220 1.00 97.12 113 VAL A O 1
ATOM 902 N N . ASN A 1 114 ? 3.499 -0.802 -4.132 1.00 96.12 114 ASN A N 1
ATOM 903 C CA . ASN A 1 114 ? 4.624 0.136 -4.236 1.00 96.12 114 ASN A CA 1
ATOM 904 C C . ASN A 1 114 ? 5.137 0.574 -2.847 1.00 96.12 114 ASN A C 1
ATOM 906 O O . ASN A 1 114 ? 6.350 0.556 -2.618 1.00 96.12 114 ASN A O 1
ATOM 910 N N . LEU A 1 115 ? 4.232 0.896 -1.917 1.00 95.12 115 LEU A N 1
ATOM 911 C CA . LEU A 1 115 ? 4.519 1.286 -0.528 1.00 95.12 115 LEU A CA 1
ATOM 912 C C . LEU A 1 115 ? 5.168 0.142 0.282 1.00 95.12 115 LEU A C 1
ATOM 914 O O . LEU A 1 115 ? 6.136 0.356 1.019 1.00 95.12 115 LEU A O 1
ATOM 918 N N . MET A 1 116 ? 4.690 -1.090 0.081 1.00 95.56 116 MET A N 1
ATOM 919 C CA . MET A 1 116 ? 5.211 -2.308 0.716 1.00 95.56 116 MET A CA 1
ATOM 920 C C . MET A 1 116 ? 6.421 -2.920 -0.013 1.00 95.56 116 MET A C 1
ATOM 922 O O . MET A 1 116 ? 7.069 -3.817 0.519 1.00 95.56 116 MET A O 1
ATOM 926 N N . SER A 1 117 ? 6.786 -2.423 -1.199 1.00 95.06 117 SER A N 1
ATOM 927 C CA . SER A 1 117 ? 7.752 -3.071 -2.107 1.00 95.06 117 SER A CA 1
ATOM 928 C C . SER A 1 117 ? 9.161 -3.306 -1.553 1.00 95.06 117 SER A C 1
ATOM 930 O O . SER A 1 117 ? 9.894 -4.113 -2.128 1.00 95.06 117 SER A O 1
ATOM 932 N N . LYS A 1 118 ? 9.577 -2.591 -0.498 1.00 92.25 118 LYS A N 1
ATOM 933 C CA . LYS A 1 118 ? 10.822 -2.890 0.224 1.00 92.25 118 LYS A CA 1
ATOM 934 C C . LYS A 1 118 ? 10.676 -4.212 0.985 1.00 92.25 118 LYS A C 1
ATOM 936 O O . LYS A 1 118 ? 11.434 -5.133 0.722 1.00 92.25 118 LYS A O 1
ATOM 941 N N . SER A 1 119 ? 9.641 -4.328 1.812 1.00 93.94 119 SER A N 1
ATOM 942 C CA . SER A 1 119 ? 9.340 -5.522 2.612 1.00 93.94 119 SER A CA 1
ATOM 943 C C . SER A 1 119 ? 8.979 -6.734 1.747 1.00 93.94 119 SER A C 1
ATOM 945 O O . SER A 1 119 ? 9.437 -7.839 2.018 1.00 93.94 119 SER A O 1
ATOM 947 N N . ILE A 1 120 ? 8.280 -6.520 0.627 1.00 95.62 120 ILE A N 1
ATOM 948 C CA . ILE A 1 120 ? 8.029 -7.563 -0.385 1.00 95.62 120 ILE A CA 1
ATOM 949 C C . ILE A 1 120 ? 9.351 -8.102 -0.970 1.00 95.62 120 ILE A C 1
AT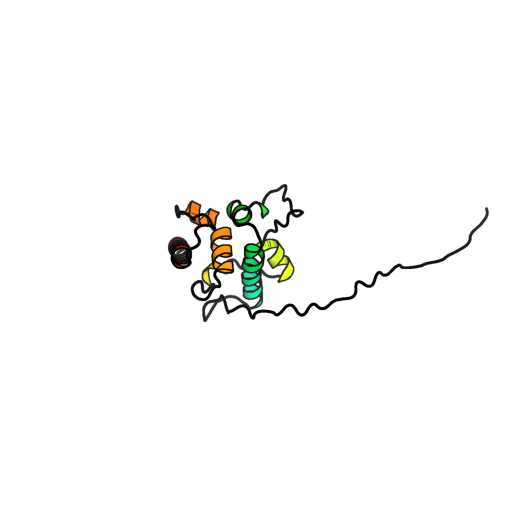OM 951 O O . ILE A 1 120 ? 9.525 -9.312 -1.100 1.00 95.62 120 ILE A O 1
ATOM 955 N N . ARG A 1 121 ? 10.316 -7.221 -1.277 1.00 95.19 121 ARG A N 1
ATOM 956 C CA . ARG A 1 121 ? 11.633 -7.625 -1.803 1.00 95.19 121 ARG A CA 1
ATOM 957 C C . ARG A 1 121 ? 12.548 -8.245 -0.748 1.00 95.19 121 ARG A C 1
ATOM 959 O O . ARG A 1 121 ? 13.307 -9.144 -1.087 1.00 95.19 121 ARG A O 1
ATOM 966 N N . GLU A 1 122 ? 12.444 -7.831 0.514 1.00 95.25 122 GLU A N 1
ATOM 967 C CA . GLU A 1 122 ? 13.129 -8.470 1.652 1.00 95.25 122 GLU A CA 1
ATOM 968 C C . GLU A 1 122 ? 12.666 -9.928 1.859 1.00 95.25 122 GLU A C 1
ATOM 970 O O . GLU A 1 122 ? 13.441 -10.751 2.334 1.00 95.25 122 GLU A O 1
ATOM 975 N N . LYS A 1 123 ? 11.447 -10.275 1.420 1.00 95.69 123 LYS A N 1
ATOM 976 C CA . LYS A 1 123 ? 10.918 -11.652 1.352 1.00 95.69 123 LYS A CA 1
ATOM 977 C C . LYS A 1 123 ? 11.254 -12.388 0.037 1.00 95.69 123 LYS A C 1
ATOM 979 O O . LYS A 1 123 ? 10.703 -13.450 -0.226 1.00 95.69 123 LYS A O 1
ATOM 984 N N . GLY A 1 124 ? 12.121 -11.832 -0.816 1.00 96.44 124 GLY A N 1
ATOM 985 C CA . GLY A 1 124 ? 12.537 -12.435 -2.093 1.00 96.44 124 GLY A CA 1
ATOM 986 C C . GLY A 1 124 ? 11.554 -12.270 -3.264 1.00 96.44 124 GLY A C 1
ATOM 987 O O . GLY A 1 124 ? 11.840 -12.721 -4.374 1.00 96.44 124 GLY A O 1
ATOM 988 N N . ILE A 1 125 ? 10.414 -11.598 -3.072 1.00 96.62 125 ILE A N 1
ATOM 989 C CA . ILE A 1 125 ? 9.385 -11.453 -4.112 1.00 96.62 125 ILE A CA 1
ATOM 990 C C . ILE A 1 125 ? 9.734 -10.288 -5.055 1.00 96.62 125 ILE A C 1
ATOM 992 O O . ILE A 1 125 ? 9.958 -9.145 -4.644 1.00 96.62 125 ILE A O 1
ATOM 996 N N . THR A 1 126 ? 9.745 -10.558 -6.364 1.00 94.94 126 THR A N 1
ATOM 997 C CA . THR A 1 126 ? 10.089 -9.557 -7.389 1.00 94.94 126 THR A CA 1
ATOM 998 C C . THR A 1 126 ? 8.896 -8.671 -7.756 1.00 94.94 126 THR A C 1
ATOM 1000 O O . THR A 1 126 ? 7.986 -9.088 -8.474 1.00 94.94 126 THR A O 1
ATOM 1003 N N . VAL A 1 127 ? 8.945 -7.398 -7.348 1.00 93.50 127 VAL A N 1
ATOM 1004 C CA . VAL A 1 127 ? 7.958 -6.376 -7.740 1.00 93.50 127 VAL A CA 1
ATOM 1005 C C . VAL A 1 127 ? 8.303 -5.798 -9.128 1.00 93.50 127 VAL A C 1
ATOM 1007 O O . VAL A 1 127 ? 9.324 -5.114 -9.260 1.00 93.50 127 VAL A O 1
ATOM 1010 N N . PRO A 1 128 ? 7.477 -6.010 -10.175 1.00 92.62 128 PRO A N 1
ATOM 1011 C CA . PRO A 1 128 ? 7.751 -5.520 -11.527 1.00 92.62 128 PRO A CA 1
ATOM 1012 C C . PRO A 1 128 ? 7.691 -3.988 -11.606 1.00 92.62 128 PRO A C 1
ATOM 1014 O O . PRO A 1 128 ? 7.172 -3.315 -10.714 1.00 92.62 128 PRO A O 1
ATOM 1017 N N . SER A 1 129 ? 8.206 -3.411 -12.695 1.00 91.19 129 SER A N 1
ATOM 1018 C CA . SER A 1 129 ? 7.978 -1.991 -12.999 1.00 91.19 129 SER A CA 1
ATOM 1019 C C . SER A 1 129 ? 6.487 -1.717 -13.199 1.00 91.19 129 SER A C 1
ATOM 1021 O O . SER A 1 129 ? 5.784 -2.510 -13.819 1.00 91.19 129 SER A O 1
ATOM 1023 N N . ASP A 1 130 ? 6.026 -0.566 -12.720 1.00 88.56 130 ASP A N 1
ATOM 1024 C CA . ASP A 1 130 ? 4.630 -0.118 -12.792 1.00 88.56 130 ASP A CA 1
ATOM 1025 C C . ASP A 1 130 ? 4.143 0.088 -14.247 1.00 88.56 130 ASP A C 1
ATOM 1027 O O . ASP A 1 130 ? 2.956 -0.011 -14.532 1.00 88.56 130 ASP A O 1
ATOM 1031 N N . LYS A 1 131 ? 5.077 0.254 -15.202 1.00 90.12 131 LYS A N 1
ATOM 1032 C CA . LYS A 1 131 ? 4.807 0.224 -16.657 1.00 90.12 131 LYS A CA 1
ATOM 1033 C C . LYS A 1 131 ? 4.360 -1.153 -17.182 1.00 90.12 131 LYS A C 1
ATOM 1035 O O . LYS A 1 131 ? 3.899 -1.245 -18.311 1.00 90.12 131 LYS A O 1
ATOM 1040 N N . LYS A 1 132 ? 4.542 -2.220 -16.396 1.00 90.06 132 LYS A N 1
ATOM 1041 C CA . LYS A 1 132 ? 4.097 -3.596 -16.677 1.00 90.06 132 LYS A CA 1
ATOM 1042 C C . LYS A 1 132 ? 3.002 -4.002 -15.681 1.00 90.06 132 LYS A C 1
ATOM 1044 O O . LYS A 1 132 ? 3.084 -5.068 -15.068 1.00 90.06 132 LYS A O 1
ATOM 1049 N N . TYR A 1 133 ? 2.044 -3.104 -15.440 1.00 93.38 133 TYR A N 1
ATOM 1050 C CA . TYR A 1 133 ? 0.903 -3.393 -14.579 1.00 93.38 133 TYR A CA 1
ATOM 1051 C C . TYR A 1 133 ? 0.028 -4.495 -15.187 1.00 93.38 133 TYR A C 1
ATOM 1053 O O . TYR A 1 133 ? -0.281 -4.471 -16.374 1.00 93.38 133 TYR A O 1
ATOM 1061 N N . ASP A 1 134 ? -0.358 -5.443 -14.341 1.00 96.44 134 ASP A N 1
ATOM 1062 C CA . ASP A 1 134 ? -1.331 -6.495 -14.613 1.00 96.44 134 ASP A CA 1
ATOM 1063 C C . ASP A 1 134 ? -2.007 -6.826 -13.279 1.00 96.44 134 ASP A C 1
ATOM 1065 O O . ASP A 1 134 ? -1.318 -7.154 -12.307 1.00 96.44 134 ASP A O 1
ATOM 1069 N N . ARG A 1 135 ? -3.337 -6.710 -13.200 1.00 96.69 135 ARG A N 1
ATOM 1070 C CA . ARG A 1 135 ? -4.060 -6.833 -11.925 1.00 96.69 135 ARG A CA 1
ATOM 1071 C C . ARG A 1 135 ? -3.813 -8.192 -11.269 1.00 96.69 135 ARG A C 1
ATOM 1073 O O . ARG A 1 135 ? -3.472 -8.239 -10.088 1.00 96.69 135 ARG A O 1
ATOM 1080 N N . LYS A 1 136 ? -3.886 -9.279 -12.046 1.00 97.75 136 LYS A N 1
ATOM 1081 C CA . LYS A 1 136 ? -3.697 -10.655 -11.562 1.00 97.75 136 LYS A CA 1
ATOM 1082 C C . LYS A 1 136 ? -2.307 -10.856 -10.954 1.00 97.75 136 LYS A C 1
ATOM 1084 O O . LYS A 1 136 ? -2.184 -11.404 -9.859 1.00 97.75 136 LYS A O 1
ATOM 1089 N N . ARG A 1 137 ? -1.254 -10.366 -11.612 1.00 96.88 137 ARG A N 1
ATOM 1090 C CA . ARG A 1 137 ? 0.122 -10.412 -11.100 1.00 96.88 137 ARG A CA 1
ATOM 1091 C C . ARG A 1 137 ? 0.303 -9.587 -9.828 1.00 96.88 137 ARG A C 1
ATOM 1093 O O . ARG A 1 137 ? 1.034 -10.019 -8.941 1.00 96.88 137 ARG A O 1
ATOM 1100 N N . TRP A 1 138 ? -0.328 -8.419 -9.722 1.00 96.56 138 TRP A N 1
ATOM 1101 C CA . TRP A 1 138 ? -0.210 -7.582 -8.522 1.00 96.56 138 TRP A CA 1
ATOM 1102 C C . TRP A 1 138 ? -0.960 -8.185 -7.328 1.00 96.56 138 TRP A C 1
ATOM 1104 O O . TRP A 1 138 ? -0.393 -8.212 -6.240 1.00 96.56 138 TRP A O 1
ATOM 1114 N N . LEU A 1 139 ? -2.144 -8.769 -7.538 1.00 97.88 139 LEU A N 1
ATOM 1115 C CA . LEU A 1 139 ? -2.836 -9.582 -6.527 1.00 97.88 139 LEU A CA 1
ATOM 1116 C C . LEU A 1 139 ? -1.987 -10.787 -6.100 1.00 97.88 139 LEU A C 1
ATOM 1118 O O . LEU A 1 139 ? -1.789 -11.007 -4.911 1.00 97.88 139 LEU A O 1
ATOM 1122 N N . THR A 1 140 ? -1.387 -11.506 -7.057 1.00 97.94 140 THR A N 1
ATOM 1123 C CA . THR A 1 140 ? -0.477 -12.633 -6.769 1.00 97.94 140 THR A CA 1
ATOM 1124 C C . THR A 1 140 ? 0.681 -12.206 -5.857 1.00 97.94 140 THR A C 1
ATOM 1126 O O . THR A 1 140 ? 0.985 -12.901 -4.894 1.00 97.94 140 THR A O 1
ATOM 1129 N N . ILE A 1 141 ? 1.294 -11.042 -6.113 1.00 97.25 141 ILE A N 1
ATOM 1130 C CA . ILE A 1 141 ? 2.365 -10.481 -5.271 1.00 97.25 141 ILE A CA 1
ATOM 1131 C C . ILE A 1 141 ? 1.863 -10.149 -3.859 1.00 97.25 141 ILE A C 1
ATOM 1133 O O . ILE A 1 141 ? 2.581 -10.409 -2.895 1.00 97.25 141 ILE A O 1
ATOM 1137 N N . VAL A 1 142 ? 0.654 -9.589 -3.721 1.00 97.12 142 VAL A N 1
ATOM 1138 C CA . VAL A 1 142 ? 0.053 -9.314 -2.405 1.00 97.12 142 VAL A CA 1
ATOM 1139 C C . VAL A 1 142 ? -0.167 -10.610 -1.633 1.00 97.12 142 VAL A C 1
ATOM 1141 O O . VAL A 1 142 ? 0.307 -10.712 -0.506 1.00 97.12 142 VAL A O 1
ATOM 1144 N N . TYR A 1 143 ? -0.819 -11.609 -2.230 1.00 96.94 143 TYR A N 1
ATOM 1145 C CA . TYR A 1 143 ? -1.125 -12.862 -1.538 1.00 96.94 143 TYR A CA 1
ATOM 1146 C C . TYR A 1 143 ? 0.130 -13.665 -1.180 1.00 96.94 143 TYR A C 1
ATOM 1148 O O . TYR A 1 143 ? 0.239 -14.116 -0.044 1.00 96.94 143 TYR A O 1
ATOM 1156 N N . GLN A 1 144 ? 1.120 -13.749 -2.079 1.00 96.62 144 GLN A N 1
ATOM 1157 C CA . GLN A 1 144 ? 2.423 -14.361 -1.777 1.00 96.62 144 GLN A CA 1
ATOM 1158 C C . GLN A 1 144 ? 3.165 -13.650 -0.641 1.00 96.62 144 GLN A C 1
ATOM 1160 O O . GLN A 1 144 ? 3.871 -14.291 0.129 1.00 96.62 144 GLN A O 1
ATOM 1165 N N . TYR A 1 145 ? 3.044 -12.325 -0.539 1.00 96.06 145 TYR A N 1
ATOM 1166 C CA . TYR A 1 145 ? 3.644 -11.579 0.563 1.00 96.06 145 TYR A CA 1
ATOM 1167 C C . TYR A 1 145 ? 2.872 -11.791 1.874 1.00 96.06 145 TYR A C 1
ATOM 1169 O O . TYR A 1 145 ? 3.488 -12.018 2.913 1.00 96.06 145 TYR A O 1
ATOM 1177 N N . LYS A 1 146 ? 1.532 -11.770 1.825 1.00 93.69 146 LYS A N 1
ATOM 1178 C CA . LYS A 1 146 ? 0.665 -11.985 2.992 1.00 93.69 146 LYS A CA 1
ATOM 1179 C C . LYS A 1 146 ? 0.856 -13.364 3.617 1.00 93.69 146 LYS A C 1
ATOM 1181 O O . LYS A 1 146 ? 0.963 -13.415 4.836 1.00 93.69 146 LYS A O 1
ATOM 1186 N N . SER A 1 147 ? 0.993 -14.421 2.811 1.00 94.25 147 SER A N 1
ATOM 1187 C CA . SER A 1 147 ? 1.250 -15.796 3.276 1.00 94.25 147 SER A CA 1
ATOM 1188 C C . SER A 1 147 ? 2.662 -16.023 3.842 1.00 94.25 147 SER A C 1
ATOM 1190 O O . SER A 1 147 ? 3.038 -17.160 4.103 1.00 94.25 147 SER A O 1
ATOM 1192 N N . LEU A 1 148 ? 3.480 -14.969 3.959 1.00 92.38 148 LEU A N 1
ATOM 1193 C CA . LEU A 1 148 ? 4.800 -14.973 4.603 1.00 92.38 148 LEU A CA 1
ATOM 1194 C C . LEU A 1 148 ? 4.857 -14.019 5.815 1.00 92.38 148 LEU A C 1
ATOM 1196 O O . LEU A 1 148 ? 5.947 -13.763 6.342 1.00 92.38 148 LEU A O 1
ATOM 1200 N N . GLU A 1 149 ? 3.722 -13.430 6.203 1.00 84.31 149 GLU A N 1
ATOM 1201 C CA . GLU A 1 149 ? 3.536 -12.656 7.443 1.00 84.31 149 GLU A CA 1
ATOM 1202 C C . GLU A 1 149 ? 2.759 -13.438 8.520 1.00 84.31 149 GLU A C 1
ATOM 1204 O O . GLU A 1 149 ? 2.678 -12.963 9.652 1.00 84.31 149 GLU A O 1
ATOM 1209 N N . GLU A 1 150 ? 2.191 -14.587 8.147 1.00 67.00 150 GLU A N 1
ATOM 1210 C CA . GLU A 1 150 ? 1.471 -15.555 8.989 1.00 67.00 150 GLU A CA 1
ATOM 1211 C C . GLU A 1 150 ? 2.407 -16.699 9.414 1.00 67.00 150 GLU A C 1
ATOM 1213 O O . GLU A 1 150 ? 2.296 -17.119 10.587 1.00 67.00 150 GLU A O 1
#